Protein AF-A0A6A6EFC5-F1 (afdb_monomer_lite)

Foldseek 3Di:
DDPVVVVVVVVVPVVPDVDPDDDDDDDDDDDDDPVDHDDPPDDDDQDDDDPAQSDFDPPQWDQDPPRDTDGDDHDHHDDPVVNVVVVVVVVCCVPPNDCVLVVVVVVCVVCVVVVVPDPDPPVPPPPPPDDDDDD

Radius of gyration: 22.54 Å; 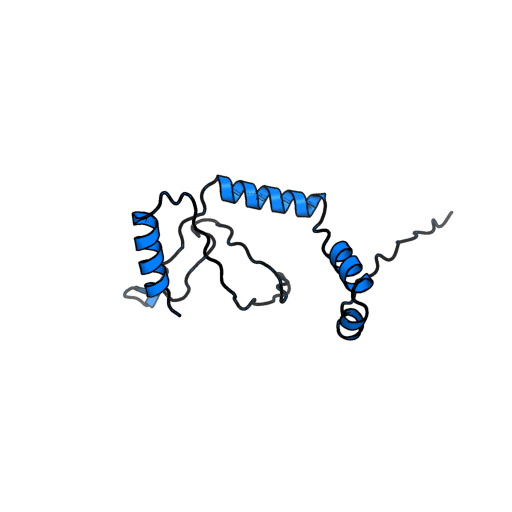chains: 1; bounding box: 45×63×62 Å

Organism: NCBI:txid1314779

Structure (mmCIF, N/CA/C/O backbone):
data_AF-A0A6A6EFC5-F1
#
_entry.id   AF-A0A6A6EFC5-F1
#
loop_
_atom_site.group_PDB
_atom_site.id
_atom_site.type_symbol
_atom_site.label_atom_id
_atom_site.label_alt_id
_atom_site.label_comp_id
_atom_site.label_asym_id
_atom_site.label_entity_id
_atom_site.label_seq_id
_atom_site.pdbx_PDB_ins_code
_atom_site.Cartn_x
_atom_site.Cartn_y
_atom_site.Cartn_z
_atom_site.occupancy
_atom_site.B_iso_or_equiv
_atom_site.auth_seq_id
_atom_site.auth_comp_id
_atom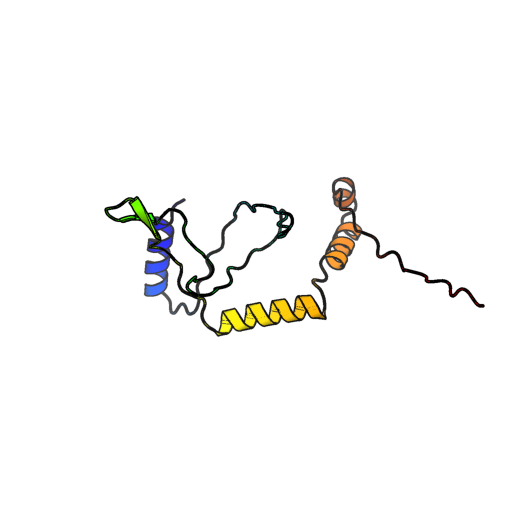_site.auth_asym_id
_atom_site.auth_atom_id
_atom_site.pdbx_PDB_model_num
ATOM 1 N N . MET A 1 1 ? 3.545 -20.973 -2.689 1.00 49.00 1 MET A N 1
ATOM 2 C CA . MET A 1 1 ? 2.786 -19.716 -2.878 1.00 49.00 1 MET A CA 1
ATOM 3 C C . MET A 1 1 ? 3.092 -19.204 -4.271 1.00 49.00 1 MET A C 1
ATOM 5 O O . MET A 1 1 ? 4.261 -19.201 -4.629 1.00 49.00 1 MET A O 1
ATOM 9 N N . GLY A 1 2 ? 2.095 -18.866 -5.085 1.00 59.78 2 GLY A N 1
ATOM 10 C CA . GLY A 1 2 ? 2.353 -18.471 -6.471 1.00 59.78 2 GLY A CA 1
ATOM 11 C C . GLY A 1 2 ? 1.232 -17.626 -7.057 1.00 59.78 2 GLY A C 1
ATOM 12 O O . GLY A 1 2 ? 0.061 -17.861 -6.755 1.00 59.78 2 GLY A O 1
ATOM 13 N N . ASN A 1 3 ? 1.606 -16.671 -7.913 1.00 67.69 3 ASN A N 1
ATOM 14 C CA . ASN A 1 3 ? 0.692 -15.719 -8.555 1.00 67.69 3 ASN A CA 1
ATOM 15 C C . ASN A 1 3 ? -0.475 -16.409 -9.273 1.00 67.69 3 ASN A C 1
ATOM 17 O O . ASN A 1 3 ? -1.586 -15.894 -9.258 1.00 67.69 3 ASN A O 1
ATOM 21 N N . ASN A 1 4 ? -0.246 -17.596 -9.842 1.00 75.12 4 ASN A N 1
ATOM 22 C CA . ASN A 1 4 ? -1.265 -18.329 -10.596 1.00 75.12 4 ASN A CA 1
ATOM 23 C C . ASN A 1 4 ? -2.431 -18.798 -9.712 1.00 75.12 4 ASN A C 1
ATOM 25 O O . ASN A 1 4 ? -3.581 -18.672 -10.111 1.00 75.12 4 ASN A O 1
ATOM 29 N N . SER A 1 5 ? -2.155 -19.286 -8.497 1.00 80.88 5 SER A N 1
ATOM 30 C CA . SER A 1 5 ? -3.214 -19.721 -7.573 1.00 80.88 5 SER A CA 1
ATOM 31 C C . SER A 1 5 ? -4.023 -18.526 -7.057 1.00 80.88 5 SER A C 1
ATOM 33 O O . SER A 1 5 ? -5.252 -18.541 -7.095 1.00 80.88 5 SER A O 1
ATOM 35 N N . ALA A 1 6 ? -3.338 -17.437 -6.685 1.00 81.31 6 ALA A N 1
ATOM 36 C CA . ALA A 1 6 ? -3.991 -16.197 -6.268 1.00 81.31 6 ALA A CA 1
ATOM 37 C C . ALA A 1 6 ? -4.854 -15.586 -7.389 1.00 81.31 6 ALA A C 1
ATOM 39 O O . ALA A 1 6 ? -5.956 -15.111 -7.123 1.00 81.31 6 ALA A O 1
ATOM 40 N N . ALA A 1 7 ? -4.395 -15.645 -8.644 1.00 81.12 7 ALA A N 1
ATOM 41 C CA . ALA A 1 7 ? -5.147 -15.166 -9.802 1.00 81.12 7 ALA A CA 1
ATOM 42 C C . ALA A 1 7 ? -6.416 -15.992 -10.059 1.00 81.12 7 ALA A C 1
ATOM 44 O O . ALA A 1 7 ? -7.465 -15.417 -10.349 1.00 81.12 7 ALA A O 1
ATOM 45 N N . THR A 1 8 ? -6.345 -17.319 -9.916 1.00 84.31 8 THR A N 1
ATOM 46 C CA . THR A 1 8 ? -7.518 -18.197 -10.047 1.00 84.31 8 THR A CA 1
ATOM 47 C C . THR A 1 8 ? -8.567 -17.871 -8.989 1.00 84.31 8 THR A C 1
ATOM 49 O O . THR A 1 8 ? -9.721 -17.628 -9.331 1.00 84.31 8 THR A O 1
ATOM 52 N N . VAL A 1 9 ? -8.161 -17.759 -7.720 1.00 86.38 9 VAL A N 1
ATOM 53 C CA . VAL A 1 9 ? -9.081 -17.403 -6.629 1.00 86.38 9 VAL A CA 1
ATOM 54 C C . VAL A 1 9 ? -9.679 -16.012 -6.844 1.00 86.38 9 VAL A C 1
ATOM 56 O O . VAL A 1 9 ? -10.890 -15.841 -6.725 1.00 86.38 9 VAL A O 1
ATOM 59 N N . ALA A 1 10 ? -8.869 -15.022 -7.230 1.00 85.75 10 ALA A N 1
ATOM 60 C CA . ALA A 1 10 ? -9.362 -13.678 -7.521 1.00 85.75 10 ALA A CA 1
ATOM 61 C C . ALA A 1 10 ? -10.399 -13.676 -8.657 1.00 85.75 10 ALA A C 1
ATOM 63 O O . ALA A 1 10 ? -11.414 -12.986 -8.564 1.00 85.75 10 ALA A O 1
ATOM 64 N N . LYS A 1 11 ? -10.187 -14.480 -9.707 1.00 85.06 11 LYS A N 1
ATOM 65 C CA . LYS A 1 11 ? -11.142 -14.642 -10.812 1.00 85.06 11 LYS A CA 1
ATOM 66 C C . LYS A 1 11 ? -12.466 -15.244 -10.337 1.00 85.06 11 LYS A C 1
ATOM 68 O O . LYS A 1 11 ? -13.526 -14.740 -10.707 1.00 85.06 11 LYS A O 1
ATOM 73 N N . ASP A 1 12 ? -12.418 -16.283 -9.511 1.00 89.94 12 ASP A N 1
ATOM 74 C CA . ASP A 1 12 ? -13.626 -16.926 -8.985 1.00 89.94 12 ASP A CA 1
ATOM 75 C C . ASP A 1 12 ? -14.394 -16.004 -8.025 1.00 89.94 12 ASP A C 1
ATOM 77 O O . ASP A 1 12 ? -15.627 -15.953 -8.053 1.00 89.94 12 ASP A O 1
ATOM 81 N N . MET A 1 13 ? -13.679 -15.203 -7.232 1.00 90.75 13 MET A N 1
ATOM 82 C CA . MET A 1 13 ? -14.262 -14.179 -6.363 1.00 90.75 13 MET A CA 1
ATOM 83 C C . MET A 1 13 ? -14.955 -13.060 -7.149 1.00 90.75 13 MET A C 1
ATOM 85 O O . MET A 1 13 ? -16.076 -12.690 -6.804 1.00 90.75 13 MET A O 1
ATOM 89 N N . LEU A 1 14 ? -14.332 -12.558 -8.223 1.00 87.19 14 LEU A N 1
ATOM 90 C CA . LEU A 1 14 ? -14.934 -11.554 -9.113 1.00 87.19 14 LEU A CA 1
ATOM 91 C C . LEU A 1 14 ? -16.220 -12.059 -9.774 1.00 87.19 14 LEU A C 1
ATOM 93 O O . LEU A 1 14 ? -17.125 -11.273 -10.035 1.00 87.19 14 LEU A O 1
ATOM 97 N N . ARG A 1 15 ? -16.306 -13.367 -10.046 1.00 87.12 15 ARG A N 1
ATOM 98 C CA . ARG A 1 15 ? -17.518 -13.985 -10.594 1.00 87.12 15 ARG A CA 1
ATOM 99 C C . ARG A 1 15 ? -18.624 -14.121 -9.549 1.00 87.12 15 ARG A C 1
ATOM 101 O O . ARG A 1 15 ? -19.796 -14.038 -9.896 1.00 87.12 15 ARG A O 1
ATOM 108 N N . SER A 1 16 ? -18.255 -14.379 -8.298 1.00 93.12 16 SER A N 1
ATOM 109 C CA . SER A 1 16 ? -19.203 -14.763 -7.245 1.00 93.12 16 SER A CA 1
ATOM 110 C C . SER A 1 16 ? -19.758 -13.570 -6.463 1.00 93.12 16 SER A C 1
ATOM 112 O O . SER A 1 16 ? -20.836 -13.673 -5.885 1.00 93.12 16 SER A O 1
ATOM 114 N N . PHE A 1 17 ? -19.049 -12.438 -6.445 1.00 92.75 17 PHE A N 1
ATOM 115 C CA . PHE A 1 17 ? -19.409 -11.275 -5.633 1.00 92.75 17 PHE A CA 1
ATOM 116 C C . PHE A 1 17 ? -19.230 -9.952 -6.396 1.00 92.75 17 PHE A C 1
ATOM 118 O O . PHE A 1 17 ? -18.314 -9.832 -7.211 1.00 92.75 17 PHE A O 1
ATOM 125 N N . PRO A 1 18 ? -20.029 -8.910 -6.086 1.00 89.31 18 PRO A N 1
ATOM 126 C CA . PRO A 1 18 ? -19.875 -7.574 -6.663 1.00 89.31 18 PRO A CA 1
ATOM 127 C C . PRO A 1 18 ? -18.702 -6.813 -6.012 1.00 89.31 18 PRO A C 1
ATOM 129 O O . PRO A 1 18 ? -18.885 -5.834 -5.283 1.00 89.31 18 PRO A O 1
ATOM 132 N N . ILE A 1 19 ? -17.474 -7.278 -6.247 1.00 86.25 19 ILE A N 1
ATOM 133 C CA . ILE A 1 19 ? -16.249 -6.673 -5.707 1.00 86.25 19 ILE A CA 1
ATOM 134 C C . ILE A 1 19 ? -15.975 -5.343 -6.416 1.00 86.25 19 ILE A C 1
ATOM 136 O O . ILE A 1 19 ? -15.847 -5.291 -7.636 1.00 86.25 19 ILE A O 1
ATOM 140 N N . LYS A 1 20 ? -15.841 -4.260 -5.640 1.00 81.75 20 LYS A N 1
ATOM 141 C CA . LYS A 1 20 ? -15.536 -2.914 -6.162 1.00 81.75 20 LYS A CA 1
ATOM 142 C C . LYS A 1 20 ? -14.038 -2.610 -6.191 1.00 81.75 20 LYS A C 1
ATOM 144 O O . LYS A 1 20 ? -13.581 -1.862 -7.049 1.00 81.75 20 LYS A O 1
ATOM 149 N N . ILE A 1 21 ? -13.290 -3.151 -5.227 1.00 78.44 21 ILE A N 1
ATOM 150 C CA . ILE A 1 21 ? -11.854 -2.912 -5.037 1.00 78.44 21 ILE A CA 1
ATOM 151 C C . ILE A 1 21 ? -11.219 -4.187 -4.473 1.00 78.44 21 ILE A C 1
ATOM 153 O O . ILE A 1 21 ? -11.781 -4.806 -3.572 1.00 78.44 21 ILE A O 1
ATOM 157 N N . GLY A 1 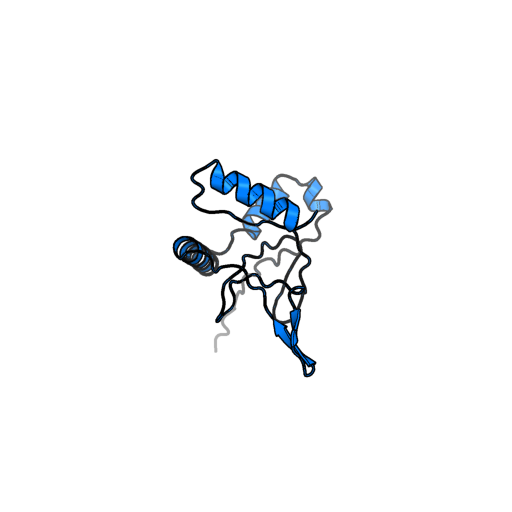22 ? -10.042 -4.554 -4.982 1.00 81.44 22 GLY A N 1
ATOM 158 C CA . GLY A 1 22 ? -9.180 -5.587 -4.407 1.00 81.44 22 GLY A CA 1
ATOM 159 C C . GLY A 1 22 ? -7.815 -5.004 -4.046 1.00 81.44 22 GLY A C 1
ATOM 160 O O . GLY A 1 22 ? -7.279 -4.190 -4.798 1.00 81.44 22 GLY A O 1
ATOM 161 N N . LEU A 1 23 ? -7.260 -5.411 -2.903 1.00 82.94 23 LEU A N 1
ATOM 162 C CA . LEU A 1 23 ? -5.929 -5.008 -2.445 1.00 82.94 23 LEU A CA 1
ATOM 163 C C . LEU A 1 23 ? -5.003 -6.227 -2.428 1.00 82.94 23 LEU A C 1
ATOM 165 O O . LEU A 1 23 ? -5.332 -7.247 -1.827 1.00 82.94 23 LEU A O 1
ATOM 169 N N . MET A 1 24 ? -3.838 -6.109 -3.066 1.00 80.00 24 MET A N 1
ATOM 170 C CA . MET A 1 24 ? -2.772 -7.104 -2.958 1.00 80.00 24 MET A CA 1
ATOM 171 C C . MET A 1 24 ? -1.839 -6.691 -1.821 1.00 80.00 24 MET A C 1
ATOM 173 O O . MET A 1 24 ? -1.140 -5.686 -1.931 1.00 80.00 24 MET A O 1
ATOM 177 N N . VAL A 1 25 ? -1.832 -7.466 -0.738 1.00 82.50 25 VAL A N 1
ATOM 178 C CA . VAL A 1 25 ? -0.951 -7.250 0.415 1.00 82.50 25 VAL A CA 1
ATOM 179 C C . VAL A 1 25 ? 0.091 -8.358 0.446 1.00 82.50 25 VAL A C 1
ATOM 181 O O . VAL A 1 25 ? -0.235 -9.533 0.291 1.00 82.50 25 VAL A O 1
ATOM 184 N N . GLY A 1 26 ? 1.347 -7.984 0.647 1.00 81.50 26 GLY A N 1
ATOM 185 C CA . GLY A 1 26 ? 2.450 -8.923 0.775 1.00 81.50 26 GLY A CA 1
ATOM 186 C C . GLY A 1 26 ? 3.561 -8.339 1.630 1.00 81.50 26 GLY A C 1
ATOM 187 O O . GLY A 1 26 ? 3.653 -7.126 1.805 1.00 81.50 26 GLY A O 1
ATOM 188 N N . VAL A 1 27 ? 4.405 -9.219 2.158 1.00 84.94 27 VAL A N 1
ATOM 189 C CA . VAL A 1 27 ? 5.646 -8.834 2.833 1.00 84.94 27 VAL A CA 1
ATOM 190 C C . VAL A 1 27 ? 6.762 -8.865 1.796 1.00 84.94 27 VAL A C 1
ATOM 192 O O . VAL A 1 27 ? 6.889 -9.835 1.050 1.00 84.94 27 VAL A O 1
ATOM 195 N N . GLY A 1 28 ? 7.558 -7.802 1.739 1.00 80.75 28 GLY A N 1
ATOM 196 C CA . GLY A 1 28 ? 8.708 -7.693 0.847 1.00 80.75 28 GLY A CA 1
ATOM 197 C C . GLY A 1 28 ? 9.954 -7.248 1.602 1.00 80.75 28 GLY A C 1
ATOM 198 O O . GLY A 1 28 ? 9.863 -6.668 2.683 1.00 80.75 28 GLY A O 1
ATOM 199 N N . GLY A 1 29 ? 11.124 -7.522 1.026 1.00 81.25 29 GLY A N 1
ATOM 200 C CA . GLY A 1 29 ? 12.381 -6.941 1.488 1.00 81.25 29 GLY A CA 1
ATOM 201 C C . GLY A 1 29 ? 12.547 -5.522 0.944 1.00 81.25 29 GLY A C 1
ATOM 202 O O . GLY A 1 29 ? 12.376 -5.297 -0.253 1.00 81.25 29 GLY A O 1
ATOM 203 N N . GLY A 1 30 ? 12.878 -4.570 1.815 1.00 80.06 30 GLY A N 1
ATOM 204 C CA . GLY A 1 30 ? 13.249 -3.211 1.422 1.00 80.06 30 GLY A CA 1
ATOM 205 C C . GLY A 1 30 ? 14.736 -3.113 1.087 1.00 80.06 30 G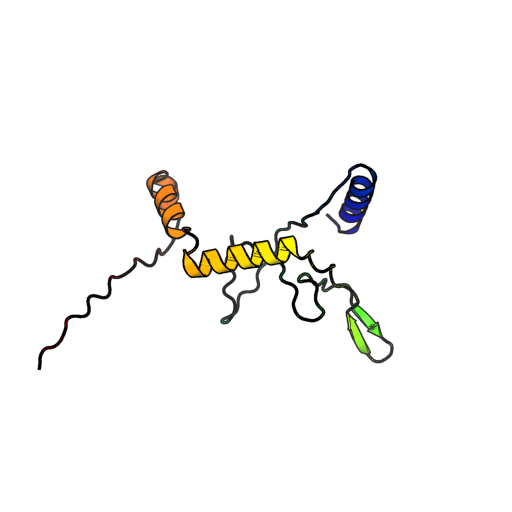LY A C 1
ATOM 206 O O . GLY A 1 30 ? 15.566 -3.715 1.767 1.00 80.06 30 GLY A O 1
ATOM 207 N N . VAL A 1 31 ? 15.083 -2.331 0.064 1.00 84.06 31 VAL A N 1
ATOM 208 C CA . VAL A 1 31 ? 16.478 -1.980 -0.236 1.00 84.06 31 VAL A CA 1
ATOM 209 C C . VAL A 1 31 ? 16.727 -0.566 0.269 1.00 84.06 31 VAL A C 1
ATOM 211 O O . VAL A 1 31 ? 16.240 0.405 -0.307 1.00 84.06 31 VAL A O 1
ATOM 214 N N . TRP A 1 32 ? 17.473 -0.458 1.365 1.00 82.06 32 TRP A N 1
ATOM 215 C CA . TRP A 1 32 ? 17.864 0.829 1.928 1.00 82.06 32 TRP A CA 1
ATOM 216 C C . TRP A 1 32 ? 18.847 1.565 1.005 1.00 82.06 32 TRP A C 1
ATOM 218 O O . TRP A 1 32 ? 19.761 0.963 0.439 1.00 82.06 32 TRP A O 1
ATOM 228 N N . SER A 1 33 ? 18.694 2.885 0.883 1.00 83.56 33 SER A N 1
ATOM 229 C CA . SER A 1 33 ? 19.678 3.760 0.239 1.00 83.56 33 SER A CA 1
ATOM 230 C C . SER A 1 33 ? 19.769 5.100 0.968 1.00 83.56 33 SER A C 1
ATOM 232 O O . SER A 1 33 ? 18.844 5.501 1.664 1.00 83.56 33 SER A O 1
ATOM 234 N N . LYS A 1 34 ? 20.836 5.877 0.739 1.00 82.75 34 LYS A N 1
ATOM 235 C CA . LYS A 1 34 ? 20.973 7.227 1.329 1.00 82.75 34 LYS A CA 1
ATOM 236 C C . LYS A 1 34 ? 19.819 8.182 0.986 1.00 82.75 34 LYS A C 1
ATOM 238 O O . LYS A 1 34 ? 19.639 9.177 1.675 1.00 82.75 34 LYS A O 1
ATOM 243 N N . LYS A 1 35 ? 19.084 7.914 -0.098 1.00 83.69 35 LYS A N 1
ATOM 244 C CA . LYS A 1 35 ? 17.938 8.718 -0.547 1.00 83.69 35 LYS A CA 1
ATOM 245 C C . LYS A 1 35 ? 16.594 8.147 -0.087 1.00 83.69 35 LYS A C 1
ATOM 247 O O . LYS A 1 35 ? 15.600 8.859 -0.143 1.00 83.69 35 LYS A O 1
ATOM 252 N N . VAL A 1 36 ? 16.557 6.875 0.314 1.00 79.50 36 VAL A N 1
ATOM 253 C CA . VAL A 1 36 ? 15.332 6.153 0.671 1.00 79.50 36 VAL A CA 1
ATOM 254 C C . VAL A 1 36 ? 15.616 5.306 1.907 1.00 79.50 36 VAL A C 1
ATOM 256 O O . VAL A 1 36 ? 16.228 4.238 1.819 1.00 79.50 36 VAL A O 1
ATOM 259 N N . ASP A 1 37 ? 15.177 5.806 3.057 1.00 81.00 37 ASP A N 1
ATOM 260 C CA . ASP A 1 37 ? 15.316 5.129 4.342 1.00 81.00 37 ASP A CA 1
ATOM 261 C C . ASP A 1 37 ? 14.139 4.168 4.551 1.00 81.00 37 ASP A C 1
ATOM 263 O O . ASP A 1 37 ? 13.102 4.567 5.067 1.00 81.00 37 ASP A O 1
ATOM 267 N N . ILE A 1 38 ? 14.282 2.921 4.087 1.00 82.88 38 ILE A N 1
ATOM 268 C CA . ILE A 1 38 ? 13.292 1.854 4.306 1.00 82.88 38 ILE A CA 1
ATOM 269 C C . ILE A 1 38 ? 13.704 1.047 5.534 1.00 82.88 38 ILE A C 1
ATOM 271 O O . ILE A 1 38 ? 14.802 0.481 5.565 1.00 82.88 38 ILE A O 1
ATOM 275 N N . ARG A 1 39 ? 12.819 0.953 6.523 1.00 82.94 39 ARG A N 1
ATOM 276 C CA . ARG A 1 39 ? 13.032 0.237 7.782 1.00 82.94 39 ARG A CA 1
ATOM 277 C C . ARG A 1 39 ? 12.053 -0.919 7.942 1.00 82.94 39 ARG A C 1
ATOM 279 O O . ARG A 1 39 ? 10.987 -0.981 7.332 1.00 82.94 39 ARG A O 1
ATOM 286 N N . LEU A 1 40 ? 12.435 -1.878 8.783 1.00 78.25 40 LEU A N 1
ATOM 287 C CA . LEU A 1 40 ? 11.558 -2.990 9.128 1.00 78.25 40 LEU A CA 1
ATOM 288 C C . LEU A 1 40 ? 10.322 -2.456 9.862 1.00 78.25 40 LEU A C 1
ATOM 290 O O . LEU A 1 40 ? 10.452 -1.818 10.904 1.00 78.25 40 LEU A O 1
ATOM 294 N N . GLY A 1 41 ? 9.141 -2.764 9.331 1.00 74.94 41 GLY A N 1
ATOM 295 C CA . GLY A 1 41 ? 7.863 -2.277 9.853 1.00 74.94 41 GLY A CA 1
ATOM 296 C C . GLY A 1 41 ? 7.231 -1.173 9.008 1.00 74.94 41 GLY A C 1
ATOM 297 O O . GLY A 1 41 ? 6.052 -0.886 9.205 1.00 74.94 41 GLY A O 1
ATOM 298 N N . ASP A 1 42 ? 7.961 -0.614 8.039 1.00 80.25 42 ASP A N 1
ATOM 299 C CA . ASP A 1 42 ? 7.391 0.349 7.102 1.00 80.25 42 ASP A CA 1
ATOM 300 C C . ASP A 1 42 ? 6.368 -0.330 6.185 1.00 80.25 42 ASP A C 1
ATOM 302 O O . ASP A 1 42 ? 6.586 -1.427 5.658 1.00 80.25 42 ASP A O 1
ATOM 306 N N . VAL A 1 43 ? 5.244 0.351 5.966 1.00 81.38 43 VAL A N 1
ATOM 307 C CA . VAL A 1 43 ? 4.225 -0.063 5.000 1.00 81.38 43 VAL A CA 1
ATOM 308 C C . VAL A 1 43 ? 4.442 0.717 3.715 1.00 81.38 43 VAL A C 1
ATOM 310 O O . VAL A 1 43 ? 4.296 1.937 3.677 1.00 81.38 43 VAL A O 1
ATOM 313 N N . VAL A 1 44 ? 4.764 0.002 2.642 1.00 78.56 44 VAL A N 1
ATOM 314 C CA . VAL A 1 44 ? 4.955 0.602 1.322 1.00 78.56 44 VAL A CA 1
ATOM 315 C C . VAL A 1 44 ? 3.669 0.469 0.517 1.00 78.56 44 VAL A C 1
ATOM 317 O O . VAL A 1 44 ? 3.161 -0.633 0.312 1.00 78.56 44 VAL A O 1
ATOM 320 N N . VAL A 1 45 ? 3.160 1.598 0.028 1.00 81.00 45 VAL A N 1
ATOM 321 C CA . VAL A 1 45 ? 2.007 1.647 -0.877 1.00 81.00 45 VAL A CA 1
ATOM 322 C C . VAL A 1 45 ? 2.503 1.982 -2.277 1.00 81.00 45 VAL A C 1
ATOM 324 O O . VAL A 1 45 ? 3.231 2.952 -2.477 1.00 81.00 45 VAL A O 1
ATOM 327 N N . SER A 1 46 ? 2.110 1.178 -3.262 1.00 76.44 46 SER A N 1
ATOM 328 C CA . SER A 1 46 ? 2.475 1.409 -4.657 1.00 76.44 46 SER A CA 1
ATOM 329 C C . SER A 1 46 ? 1.853 2.705 -5.177 1.00 76.44 46 SER A C 1
ATOM 331 O O . SER A 1 46 ? 0.626 2.807 -5.258 1.00 76.44 46 SER A O 1
ATOM 333 N N . GLN A 1 47 ? 2.682 3.665 -5.585 1.00 72.06 47 GLN A N 1
ATOM 334 C CA . GLN A 1 47 ? 2.232 4.901 -6.219 1.00 72.06 47 GLN A CA 1
ATOM 335 C C . GLN A 1 47 ? 2.539 4.857 -7.725 1.00 72.06 47 GLN A C 1
ATOM 337 O O . GLN A 1 47 ? 3.685 4.610 -8.101 1.00 72.06 47 GLN A O 1
ATOM 342 N N . PRO A 1 48 ? 1.547 5.051 -8.613 1.00 70.50 48 PRO A N 1
ATOM 343 C CA . PRO A 1 48 ? 1.796 5.069 -10.049 1.00 70.50 48 PRO A CA 1
ATOM 344 C C . PRO A 1 48 ? 2.598 6.310 -10.455 1.00 70.50 48 PRO A C 1
ATOM 346 O O . PRO A 1 48 ? 2.249 7.426 -10.079 1.00 70.50 48 PRO A O 1
ATOM 349 N N . GLU A 1 49 ? 3.626 6.120 -11.283 1.00 67.25 49 GLU A N 1
ATOM 350 C CA . GLU A 1 49 ? 4.463 7.196 -11.822 1.00 67.25 49 GLU A CA 1
ATOM 351 C C . GLU A 1 49 ? 4.685 6.985 -13.328 1.00 67.25 49 GLU A C 1
ATOM 353 O O . GLU A 1 49 ? 5.076 5.901 -13.778 1.00 67.25 49 GLU A O 1
ATOM 358 N N . GLY A 1 50 ? 4.392 8.013 -14.134 1.00 67.19 50 GLY A N 1
ATOM 359 C CA . GLY A 1 50 ? 4.497 7.949 -15.594 1.00 67.19 50 GLY A CA 1
ATOM 360 C C . GLY A 1 50 ? 3.666 6.808 -16.198 1.00 67.19 50 GLY A C 1
ATOM 361 O O . GLY A 1 50 ? 2.438 6.770 -16.069 1.00 67.19 50 GLY A O 1
ATOM 362 N N . THR A 1 51 ? 4.329 5.861 -16.865 1.00 60.12 51 THR A N 1
ATOM 363 C CA . THR A 1 51 ? 3.710 4.672 -17.480 1.00 60.12 51 THR A CA 1
ATOM 364 C C . THR A 1 51 ? 3.526 3.495 -16.511 1.00 60.12 51 THR A C 1
ATOM 366 O O . THR A 1 51 ? 2.882 2.509 -16.870 1.00 60.12 51 THR A O 1
ATOM 369 N N . HIS A 1 52 ? 4.028 3.582 -15.276 1.00 61.16 52 HIS A N 1
ATOM 370 C CA . HIS A 1 52 ? 3.991 2.489 -14.305 1.00 61.16 52 HIS A CA 1
ATOM 371 C C . HIS A 1 52 ? 2.749 2.565 -13.409 1.00 61.16 52 HIS A C 1
ATOM 373 O O . HIS A 1 52 ? 2.341 3.637 -12.963 1.00 61.16 52 HIS A O 1
ATOM 379 N N . GLY A 1 53 ? 2.156 1.407 -13.109 1.00 60.44 53 GLY A N 1
ATOM 380 C CA . GLY A 1 53 ? 1.017 1.278 -12.193 1.00 60.44 53 GLY A CA 1
ATOM 381 C C . GLY A 1 53 ? 1.362 1.314 -10.705 1.00 60.44 53 GLY A C 1
ATOM 382 O O . GLY A 1 53 ? 0.478 1.141 -9.877 1.00 60.44 53 GLY A O 1
ATOM 383 N N . GLY A 1 54 ? 2.637 1.518 -10.367 1.00 63.50 54 GLY A N 1
ATOM 384 C CA . GLY A 1 54 ? 3.153 1.541 -8.996 1.00 63.50 54 GLY A CA 1
ATOM 385 C C . GLY A 1 54 ? 3.694 0.196 -8.504 1.00 63.50 54 GLY A C 1
ATOM 386 O O . GLY A 1 54 ? 4.547 0.179 -7.625 1.00 63.50 54 GLY A O 1
ATOM 387 N N . VAL A 1 55 ? 3.264 -0.927 -9.089 1.00 67.75 55 VAL A N 1
ATOM 388 C CA . VAL A 1 55 ? 3.902 -2.242 -8.910 1.00 67.75 55 VAL A CA 1
ATOM 389 C C . VAL A 1 55 ? 4.435 -2.693 -10.251 1.00 67.75 55 VAL A C 1
ATOM 391 O O . VAL A 1 55 ? 3.721 -2.656 -11.261 1.00 67.75 55 VAL A O 1
ATOM 394 N N . VAL A 1 56 ? 5.689 -3.130 -10.264 1.00 64.88 56 VAL A N 1
ATOM 395 C CA . VAL A 1 56 ? 6.310 -3.587 -11.495 1.00 64.88 56 VAL A CA 1
ATOM 396 C C . VAL A 1 56 ? 6.968 -4.937 -11.290 1.00 64.88 56 VAL A C 1
ATOM 398 O O . VAL A 1 56 ? 7.879 -5.085 -10.480 1.00 64.88 56 VAL A O 1
ATOM 401 N N . GLN A 1 57 ? 6.492 -5.933 -12.035 1.00 62.28 57 GLN A N 1
ATOM 402 C CA . GLN A 1 57 ? 7.005 -7.290 -11.936 1.00 62.28 57 GLN A CA 1
ATOM 403 C C . GLN A 1 57 ? 8.357 -7.369 -12.651 1.00 62.28 57 GLN A C 1
ATOM 405 O O . GLN A 1 57 ? 8.493 -6.931 -13.797 1.00 62.28 57 GLN A O 1
ATOM 410 N N . TRP A 1 58 ? 9.374 -7.865 -11.950 1.00 53.62 58 TRP A N 1
ATOM 411 C CA . TRP A 1 58 ? 10.736 -7.962 -12.480 1.00 53.62 58 TRP A CA 1
ATOM 412 C C . TRP A 1 58 ? 10.882 -9.110 -13.493 1.00 53.62 58 TRP A C 1
ATOM 414 O O . TRP A 1 58 ? 11.537 -8.944 -14.516 1.00 53.62 58 TRP A O 1
ATOM 424 N N . ASP A 1 59 ? 10.157 -10.214 -13.284 1.00 52.38 59 ASP A N 1
ATOM 425 C CA . ASP A 1 59 ? 10.308 -11.449 -14.073 1.00 52.38 59 ASP A CA 1
ATOM 426 C C . ASP A 1 59 ? 9.610 -11.455 -15.450 1.00 52.38 59 ASP A C 1
ATOM 428 O O . ASP A 1 59 ? 9.787 -12.395 -16.219 1.00 52.38 59 ASP A O 1
ATOM 432 N N . PHE A 1 60 ? 8.837 -10.424 -15.821 1.00 52.12 60 PHE A N 1
ATOM 433 C CA . PHE A 1 60 ? 8.174 -10.346 -17.142 1.00 52.12 60 PHE A CA 1
ATOM 434 C C . PHE A 1 60 ? 8.987 -9.560 -18.176 1.00 52.12 60 PHE A C 1
ATOM 436 O O . PHE A 1 60 ? 8.514 -8.592 -18.790 1.00 52.12 60 PHE A O 1
ATOM 443 N N . GLY A 1 61 ? 10.223 -10.000 -18.368 1.00 50.00 61 GLY A N 1
ATOM 444 C CA . GLY A 1 61 ? 11.079 -9.582 -19.464 1.00 50.00 61 GLY A CA 1
ATOM 445 C C . GLY A 1 61 ? 10.944 -10.482 -20.678 1.00 50.00 61 GLY A C 1
ATOM 446 O O . GLY A 1 61 ? 11.196 -11.678 -20.574 1.00 50.00 61 GLY A O 1
ATOM 447 N N . LYS A 1 62 ? 10.606 -9.928 -21.844 1.00 52.66 62 LYS A N 1
ATOM 448 C CA . LYS A 1 62 ? 10.872 -10.607 -23.116 1.00 52.66 62 LYS A CA 1
ATOM 449 C C . LYS A 1 62 ? 12.138 -10.002 -23.708 1.00 52.66 62 LYS A C 1
ATOM 451 O O . LYS A 1 62 ? 12.211 -8.790 -23.902 1.00 52.66 62 LYS A O 1
ATOM 456 N N . MET A 1 63 ? 13.137 -10.838 -23.988 1.00 48.62 63 MET A N 1
ATOM 457 C CA . MET A 1 63 ? 14.229 -10.425 -24.868 1.00 48.62 63 MET A CA 1
ATOM 458 C C . MET A 1 63 ? 13.686 -10.394 -26.296 1.00 48.62 63 MET A C 1
ATOM 460 O O . MET A 1 63 ? 13.297 -11.431 -26.834 1.00 48.62 63 MET A O 1
ATOM 464 N N . GLU A 1 64 ? 13.611 -9.208 -26.895 1.00 59.56 64 GLU A N 1
ATOM 465 C CA . GLU A 1 64 ? 13.335 -9.082 -28.324 1.00 59.56 64 GLU A CA 1
ATOM 466 C C . GLU A 1 64 ? 14.582 -9.516 -29.125 1.00 59.56 64 GLU A C 1
ATOM 468 O O . GLU A 1 64 ? 15.715 -9.484 -28.625 1.00 59.56 64 GLU A O 1
ATOM 473 N N . LYS A 1 65 ? 14.389 -9.970 -30.375 1.00 45.03 65 LYS A N 1
ATOM 474 C CA . LYS A 1 65 ? 15.507 -10.308 -31.275 1.00 45.03 65 LYS A CA 1
ATOM 475 C C . LYS A 1 65 ? 16.404 -9.072 -31.419 1.00 45.03 65 LYS A C 1
ATOM 477 O O . LYS A 1 65 ? 15.954 -8.056 -31.933 1.00 45.03 65 LYS A O 1
ATOM 482 N N . GLY A 1 66 ? 17.651 -9.172 -30.954 1.00 61.75 66 GLY A N 1
ATOM 483 C CA . GLY A 1 66 ? 18.606 -8.056 -30.908 1.00 61.75 66 GLY A CA 1
ATOM 484 C C . GLY A 1 66 ? 19.129 -7.705 -29.510 1.00 61.75 66 GLY A C 1
ATOM 485 O O . GLY A 1 66 ? 19.907 -6.770 -29.384 1.00 61.75 66 GLY A O 1
ATOM 486 N N . GLY A 1 67 ? 18.729 -8.435 -28.459 1.00 58.81 67 GLY A N 1
ATOM 487 C CA . GLY A 1 67 ? 19.255 -8.233 -27.099 1.00 58.81 67 GLY A CA 1
ATOM 488 C C . GLY A 1 67 ? 18.603 -7.075 -26.338 1.00 58.81 67 GLY A C 1
ATOM 489 O O . GLY A 1 67 ? 19.016 -6.750 -25.228 1.00 58.81 67 GLY A O 1
ATOM 490 N N . VAL A 1 68 ? 17.557 -6.469 -26.907 1.00 54.31 68 VAL A N 1
ATOM 491 C CA . VAL A 1 68 ? 16.781 -5.418 -26.248 1.00 54.31 68 VAL A CA 1
ATOM 492 C C . VAL A 1 68 ? 15.766 -6.073 -25.315 1.00 54.31 68 VAL A C 1
ATOM 494 O O . VAL A 1 68 ? 14.849 -6.779 -25.741 1.00 54.31 68 VAL A O 1
ATOM 497 N N . PHE A 1 69 ? 15.947 -5.860 -24.014 1.00 58.00 69 PHE A N 1
ATOM 498 C CA . PHE A 1 69 ? 15.010 -6.316 -22.996 1.00 58.00 69 PHE A CA 1
ATOM 499 C C . PHE A 1 69 ? 13.786 -5.399 -22.982 1.00 58.00 69 PHE A C 1
ATOM 501 O O . PHE A 1 69 ? 13.863 -4.255 -22.529 1.00 58.00 69 PHE A O 1
ATOM 508 N N . ARG A 1 70 ? 12.639 -5.897 -23.456 1.00 54.41 70 ARG A N 1
ATOM 509 C CA . ARG A 1 70 ? 11.376 -5.165 -23.373 1.00 54.41 70 ARG A CA 1
ATOM 510 C C . ARG A 1 70 ? 10.541 -5.701 -22.222 1.00 54.41 70 ARG A C 1
ATOM 512 O O . ARG A 1 70 ? 10.121 -6.859 -22.187 1.00 54.41 70 ARG A O 1
ATOM 519 N N . ARG A 1 71 ? 10.293 -4.818 -21.260 1.00 57.78 71 ARG A N 1
ATOM 520 C CA . ARG A 1 71 ? 9.483 -5.091 -20.076 1.00 57.78 71 ARG A CA 1
ATOM 521 C C . ARG A 1 71 ? 8.003 -5.129 -20.457 1.00 57.78 71 ARG A C 1
ATOM 523 O O . ARG A 1 71 ? 7.484 -4.156 -20.994 1.00 57.78 71 ARG A O 1
ATOM 530 N N . THR A 1 72 ? 7.327 -6.238 -20.164 1.00 54.06 72 THR A N 1
ATOM 531 C CA . THR A 1 72 ? 5.929 -6.476 -20.583 1.00 54.06 72 THR A CA 1
ATOM 532 C C . THR A 1 72 ? 4.898 -6.460 -19.450 1.00 54.06 72 THR A C 1
ATOM 534 O O . THR A 1 72 ? 3.709 -6.548 -19.736 1.00 54.06 72 THR A O 1
ATOM 537 N N . GLY A 1 73 ? 5.309 -6.333 -18.182 1.00 53.31 73 GLY A N 1
ATOM 538 C CA . GLY A 1 73 ? 4.394 -6.413 -17.035 1.00 53.31 73 GLY A CA 1
ATOM 539 C C . GLY A 1 73 ? 4.395 -5.172 -16.141 1.00 53.31 73 GLY A C 1
ATOM 540 O O . GLY A 1 73 ? 5.373 -4.912 -15.441 1.00 53.31 73 GLY A O 1
ATOM 541 N N . SER A 1 74 ? 3.277 -4.448 -16.102 1.00 56.84 74 SER A N 1
ATOM 542 C CA . SER A 1 74 ? 2.936 -3.486 -15.048 1.00 56.84 74 SER A CA 1
ATOM 543 C C . SER A 1 74 ? 1.533 -3.795 -14.524 1.00 56.84 74 SER A C 1
ATOM 545 O O . SER A 1 74 ? 0.664 -4.227 -15.282 1.00 56.84 74 SER A O 1
ATOM 547 N N . LEU A 1 75 ? 1.312 -3.629 -13.216 1.00 58.44 75 LEU A N 1
ATOM 548 C CA . LEU A 1 75 ? -0.032 -3.766 -12.652 1.00 58.44 75 LEU A CA 1
ATOM 549 C C . LEU A 1 75 ? -0.903 -2.582 -13.105 1.00 58.44 75 LEU A C 1
ATOM 551 O O . LEU A 1 75 ? -0.382 -1.499 -13.377 1.00 58.44 75 LEU A O 1
ATOM 555 N N . ASN A 1 76 ? -2.222 -2.770 -13.183 1.00 58.56 76 ASN A N 1
ATOM 556 C CA . ASN A 1 76 ? -3.143 -1.671 -13.473 1.00 58.56 76 ASN A CA 1
ATOM 557 C C . ASN A 1 76 ? -2.980 -0.539 -12.450 1.00 58.56 76 ASN A C 1
ATOM 559 O O . ASN A 1 76 ? -2.788 -0.784 -11.259 1.00 58.56 76 ASN A O 1
ATOM 563 N N . LYS A 1 77 ? -3.088 0.709 -12.919 1.00 64.31 77 LYS A N 1
ATOM 564 C CA . LYS A 1 77 ? -3.092 1.883 -12.039 1.00 64.31 77 LYS A CA 1
ATOM 565 C C . LYS A 1 77 ? -4.300 1.818 -11.091 1.00 64.31 77 LYS A C 1
ATOM 567 O O . LYS A 1 77 ? -5.396 1.496 -11.558 1.00 64.31 77 LYS A O 1
ATOM 572 N N . PRO A 1 78 ? -4.139 2.159 -9.798 1.00 69.75 78 PRO A N 1
ATOM 573 C CA . PRO A 1 78 ? -5.262 2.229 -8.874 1.00 69.75 78 PRO A CA 1
ATOM 574 C C . PRO A 1 78 ? -6.312 3.247 -9.357 1.00 69.75 78 PRO A C 1
ATOM 576 O O . PRO A 1 78 ? -5.943 4.288 -9.910 1.00 69.75 78 PRO A O 1
ATOM 579 N N . PRO A 1 79 ? -7.614 2.992 -9.149 1.00 78.00 79 PRO A N 1
ATOM 580 C CA . PRO A 1 79 ? -8.668 3.954 -9.461 1.00 78.00 79 PRO A CA 1
ATOM 581 C C . PRO A 1 79 ? -8.506 5.262 -8.664 1.00 78.00 79 PRO A C 1
ATOM 583 O O . PRO A 1 79 ? -8.001 5.266 -7.540 1.00 78.00 79 PRO A O 1
ATOM 586 N N . ARG A 1 80 ? -8.987 6.380 -9.234 1.00 78.38 80 ARG A N 1
ATOM 587 C CA . ARG A 1 80 ? -8.824 7.745 -8.683 1.00 78.38 80 ARG A CA 1
ATOM 588 C C . ARG A 1 80 ? -9.191 7.899 -7.196 1.00 78.38 80 ARG A C 1
ATOM 590 O O . ARG A 1 80 ? -8.419 8.548 -6.500 1.00 78.38 80 ARG A O 1
ATOM 597 N N . PRO A 1 81 ? -10.280 7.299 -6.671 1.00 82.44 81 PRO A N 1
ATOM 598 C CA . PRO A 1 81 ? -10.606 7.421 -5.249 1.00 82.44 81 PRO A CA 1
ATOM 599 C C . PRO A 1 81 ? -9.498 6.907 -4.320 1.00 82.44 81 PRO A C 1
ATOM 601 O O . PRO A 1 81 ? -9.250 7.503 -3.279 1.00 82.44 81 PRO A O 1
ATOM 604 N N . LEU A 1 82 ? -8.793 5.838 -4.710 1.00 80.62 82 LEU A N 1
ATOM 605 C CA . LEU A 1 82 ? -7.674 5.315 -3.924 1.00 80.62 82 LEU A CA 1
ATOM 606 C C . LEU A 1 82 ? -6.452 6.229 -4.000 1.00 80.62 82 LEU A C 1
ATOM 608 O O . LEU A 1 82 ? -5.758 6.401 -3.005 1.00 80.62 82 LEU A O 1
ATOM 612 N N . LEU A 1 83 ? -6.201 6.834 -5.163 1.00 79.75 83 LEU A N 1
ATOM 613 C CA . LEU A 1 83 ? -5.104 7.789 -5.321 1.00 79.75 83 LEU A CA 1
ATOM 614 C C . LEU A 1 83 ? -5.329 9.041 -4.471 1.00 79.75 83 LEU A C 1
ATOM 616 O O . LEU A 1 83 ? -4.401 9.479 -3.796 1.00 79.75 83 LEU A O 1
ATOM 620 N N . ASN A 1 84 ? -6.561 9.555 -4.442 1.00 85.06 84 ASN A N 1
ATOM 621 C CA . ASN A 1 84 ? -6.927 10.680 -3.586 1.00 85.06 84 ASN A CA 1
ATOM 622 C C . ASN A 1 84 ? -6.744 10.321 -2.108 1.00 85.06 84 ASN A C 1
ATOM 624 O O . ASN A 1 84 ? -6.101 11.067 -1.386 1.00 85.06 84 ASN A O 1
ATOM 628 N N . ALA A 1 85 ? -7.193 9.137 -1.680 1.00 85.50 85 ALA A N 1
ATOM 629 C CA . ALA A 1 85 ? -7.003 8.693 -0.300 1.00 85.50 85 ALA A CA 1
ATOM 630 C C . ALA A 1 85 ? -5.516 8.606 0.097 1.00 85.50 85 ALA A C 1
ATOM 632 O O . ALA A 1 85 ? -5.142 9.022 1.191 1.00 85.50 85 ALA A O 1
ATOM 633 N N . VAL A 1 86 ? -4.644 8.107 -0.790 1.00 85.00 86 VAL A N 1
ATOM 634 C CA . VAL A 1 86 ? -3.188 8.093 -0.549 1.00 85.00 86 VAL A CA 1
ATOM 635 C C . VAL A 1 86 ? -2.632 9.515 -0.447 1.00 85.00 86 VAL A C 1
ATOM 637 O O . VAL A 1 86 ? -1.790 9.784 0.410 1.00 85.00 86 VAL A O 1
ATOM 640 N N . GLN A 1 87 ? -3.104 10.434 -1.291 1.00 85.19 87 GLN A N 1
ATOM 641 C CA . GLN A 1 87 ? -2.706 11.837 -1.237 1.00 85.19 87 GLN A CA 1
ATOM 642 C C . GLN A 1 87 ? -3.164 12.511 0.062 1.00 85.19 87 GLN A C 1
ATOM 644 O O . GLN A 1 87 ? -2.360 13.194 0.689 1.00 85.19 87 GLN A O 1
ATOM 649 N N . ASP A 1 88 ? -4.395 12.266 0.504 1.00 87.19 88 ASP A N 1
ATOM 650 C CA . ASP A 1 88 ? -4.940 12.807 1.751 1.00 87.19 88 ASP A CA 1
ATOM 651 C C . ASP A 1 88 ? -4.151 12.305 2.965 1.00 87.19 88 ASP A C 1
ATOM 653 O O . ASP A 1 88 ? -3.776 13.094 3.832 1.00 87.19 88 ASP A O 1
ATOM 657 N N . ILE A 1 89 ? -3.814 11.009 3.000 1.00 85.38 89 ILE A N 1
ATOM 658 C CA . ILE A 1 89 ? -2.950 10.429 4.040 1.00 85.38 89 ILE A CA 1
ATOM 659 C C . ILE A 1 89 ? -1.573 11.099 4.026 1.00 85.38 89 ILE A C 1
ATOM 661 O O . ILE A 1 89 ? -1.038 11.425 5.085 1.00 85.38 89 ILE A O 1
ATOM 665 N N . LYS A 1 90 ? -1.001 11.338 2.840 1.00 84.50 90 LYS A N 1
ATOM 666 C CA . LYS A 1 90 ? 0.298 12.005 2.701 1.00 84.50 90 LYS A CA 1
ATOM 667 C C . LYS A 1 90 ? 0.251 13.450 3.195 1.00 84.50 90 LYS A C 1
ATOM 669 O O . LYS A 1 90 ? 1.164 13.868 3.898 1.00 84.50 90 LYS A O 1
ATOM 674 N N . ILE A 1 91 ? -0.797 14.196 2.845 1.00 87.38 91 ILE A N 1
ATOM 675 C CA . ILE A 1 91 ? -0.999 15.573 3.311 1.00 87.38 91 ILE A CA 1
ATOM 676 C C . ILE A 1 91 ? -1.121 15.577 4.829 1.00 87.38 91 ILE A C 1
ATOM 678 O O . ILE A 1 91 ? -0.362 16.276 5.489 1.00 87.38 91 ILE A O 1
ATOM 682 N N . LYS A 1 92 ? -1.989 14.728 5.384 1.00 87.81 92 LYS A N 1
ATOM 683 C CA . LYS A 1 92 ? -2.163 14.601 6.830 1.00 87.81 92 LYS A CA 1
ATOM 684 C C . LYS A 1 92 ? -0.850 14.279 7.541 1.00 87.81 92 LYS A C 1
ATOM 686 O O . LYS A 1 92 ? -0.547 14.888 8.553 1.00 87.81 92 LYS A O 1
ATOM 691 N N . HIS A 1 93 ? -0.043 13.372 6.994 1.00 85.19 93 HIS A N 1
ATOM 692 C CA . HIS A 1 93 ? 1.259 13.045 7.571 1.00 85.19 93 HIS A CA 1
ATOM 693 C C . HIS A 1 93 ? 2.234 14.234 7.561 1.00 85.19 93 HIS A C 1
ATOM 695 O O . HIS A 1 93 ? 2.981 14.420 8.514 1.00 85.19 93 HIS A O 1
ATOM 701 N N . ILE A 1 94 ? 2.222 15.051 6.504 1.00 84.69 94 ILE A N 1
ATOM 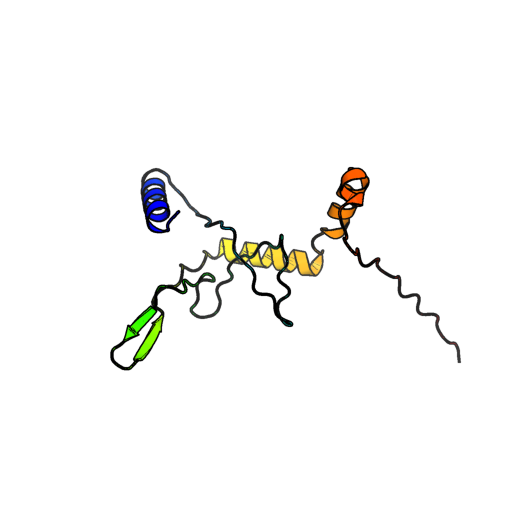702 C CA . ILE A 1 94 ? 3.066 16.252 6.412 1.00 84.69 94 ILE A CA 1
ATOM 703 C C . ILE A 1 94 ? 2.576 17.348 7.368 1.00 84.69 94 ILE A C 1
ATOM 705 O O . ILE A 1 94 ? 3.396 18.039 7.966 1.00 84.69 94 ILE A O 1
ATOM 709 N N . THR A 1 95 ? 1.259 17.525 7.493 1.00 85.81 95 THR A N 1
ATOM 710 C CA . THR A 1 95 ? 0.655 18.597 8.295 1.00 85.81 95 THR A CA 1
ATOM 711 C C . THR A 1 95 ? 0.625 18.262 9.785 1.00 85.81 95 THR A C 1
ATOM 713 O O . THR A 1 95 ? 1.036 19.084 10.598 1.00 85.81 95 THR A O 1
ATOM 716 N N . ASP A 1 96 ? 0.186 17.053 10.134 1.00 86.25 96 ASP A N 1
ATOM 717 C CA . ASP A 1 96 ? -0.116 16.642 11.510 1.00 86.25 96 ASP A CA 1
ATOM 718 C C . ASP A 1 96 ? 0.896 15.623 12.072 1.00 86.25 96 ASP A C 1
ATOM 720 O O . ASP A 1 96 ? 0.870 15.311 13.262 1.00 86.25 96 ASP A O 1
ATOM 724 N N . GLY A 1 97 ? 1.783 15.071 11.235 1.00 83.12 97 GLY A N 1
ATOM 725 C CA . GLY A 1 97 ? 2.663 13.955 11.599 1.00 83.12 97 GLY A CA 1
ATOM 726 C C . GLY A 1 97 ? 1.965 12.585 11.571 1.00 83.12 97 GLY A C 1
ATOM 727 O O . GLY A 1 97 ? 0.840 12.432 11.097 1.00 83.12 97 GLY A O 1
ATOM 728 N N . ASP A 1 98 ? 2.647 11.538 12.051 1.00 78.06 98 ASP A N 1
ATOM 729 C CA . ASP A 1 98 ? 2.106 10.165 12.156 1.00 78.06 98 ASP A CA 1
ATOM 730 C C . ASP A 1 98 ? 1.683 9.757 13.578 1.00 78.06 98 ASP A C 1
ATOM 732 O O . ASP A 1 98 ? 1.098 8.687 13.759 1.00 78.06 98 ASP A O 1
ATOM 736 N N . GLY A 1 99 ? 1.991 10.571 14.595 1.00 80.00 99 GLY A N 1
ATOM 737 C CA . GLY A 1 99 ? 1.770 10.235 16.006 1.00 80.00 99 GLY A CA 1
ATOM 738 C C . GLY A 1 99 ? 2.482 8.951 16.458 1.00 80.00 99 GLY A C 1
ATOM 739 O O . GLY A 1 99 ? 2.195 8.434 17.541 1.00 80.00 99 GLY A O 1
ATOM 740 N N . LEU A 1 100 ? 3.404 8.406 15.654 1.00 80.94 100 LEU A N 1
ATOM 741 C CA . LEU A 1 100 ? 4.019 7.102 15.890 1.00 80.94 100 LEU A CA 1
ATOM 742 C C . LEU A 1 100 ? 4.857 7.131 17.164 1.00 80.94 100 LEU A C 1
ATOM 744 O O . LEU A 1 100 ? 4.792 6.204 17.972 1.00 80.94 100 LEU A O 1
ATOM 748 N N . ALA A 1 101 ? 5.603 8.217 17.369 1.00 79.44 101 ALA A N 1
ATOM 749 C CA . ALA A 1 101 ? 6.391 8.432 18.575 1.00 79.44 101 ALA A CA 1
ATOM 750 C C . ALA A 1 101 ? 5.508 8.451 19.832 1.00 79.44 101 ALA A C 1
ATOM 752 O O . ALA A 1 101 ? 5.815 7.776 20.812 1.00 79.44 101 ALA A O 1
ATOM 753 N N . GLU A 1 102 ? 4.378 9.157 19.797 1.00 83.50 102 GLU A N 1
ATOM 754 C CA . GLU A 1 102 ? 3.444 9.249 20.924 1.00 83.50 102 GLU A CA 1
ATOM 755 C C . GLU A 1 102 ? 2.802 7.894 21.236 1.00 83.50 102 GLU A C 1
ATOM 757 O O . GLU A 1 102 ? 2.718 7.480 22.397 1.00 83.50 102 GLU A O 1
ATOM 762 N N . HIS A 1 103 ? 2.398 7.163 20.195 1.00 82.62 103 HIS A N 1
ATOM 763 C CA . HIS A 1 103 ? 1.832 5.828 20.341 1.00 82.62 103 HIS A CA 1
ATOM 764 C C . HIS A 1 103 ? 2.860 4.838 20.895 1.00 82.62 103 HIS A C 1
ATOM 766 O O . HIS A 1 103 ? 2.546 4.065 21.803 1.00 82.62 103 HIS A O 1
ATOM 772 N N . LEU A 1 104 ? 4.103 4.896 20.406 1.00 81.62 104 LEU A N 1
ATOM 773 C CA . LEU A 1 104 ? 5.217 4.109 20.930 1.00 81.62 104 LEU A CA 1
ATOM 774 C C . LEU A 1 104 ? 5.464 4.424 22.402 1.00 81.62 104 LEU A C 1
ATOM 776 O O . LEU A 1 104 ? 5.515 3.503 23.212 1.00 81.62 104 LEU A O 1
ATOM 780 N N . LEU A 1 105 ? 5.543 5.702 22.775 1.00 84.38 105 LEU A N 1
ATOM 781 C CA . LEU A 1 105 ? 5.720 6.113 24.169 1.00 84.38 105 LEU A CA 1
ATOM 782 C C . LEU A 1 105 ? 4.586 5.590 25.059 1.00 84.38 105 LEU A C 1
ATOM 784 O O . LEU A 1 105 ? 4.846 5.083 26.150 1.00 84.38 105 LEU A O 1
ATOM 788 N N . LYS A 1 106 ? 3.336 5.625 24.583 1.00 87.44 106 LYS A N 1
ATOM 789 C CA . LYS A 1 106 ? 2.179 5.076 25.306 1.00 87.44 106 LYS A CA 1
ATOM 790 C C . LYS A 1 106 ? 2.280 3.559 25.493 1.00 87.44 106 LYS A C 1
ATOM 792 O O . LYS A 1 106 ? 2.018 3.057 26.585 1.00 87.44 106 LYS A O 1
ATOM 797 N N . VAL A 1 107 ? 2.684 2.823 24.457 1.00 84.62 107 VAL A N 1
ATOM 798 C CA . VAL A 1 107 ? 2.880 1.365 24.532 1.00 84.62 107 VAL A CA 1
ATOM 799 C C . VAL A 1 107 ? 4.024 1.014 25.480 1.00 84.62 107 VAL A C 1
ATOM 801 O O . VAL A 1 107 ? 3.860 0.129 26.318 1.00 84.62 107 VAL A O 1
ATOM 804 N N . LEU A 1 108 ? 5.151 1.723 25.395 1.00 84.62 108 LEU A N 1
ATOM 805 C CA . LEU A 1 108 ? 6.313 1.507 26.258 1.00 84.62 108 LEU A CA 1
ATOM 806 C C . LEU A 1 108 ? 5.993 1.817 27.725 1.00 84.62 108 LEU A C 1
ATOM 808 O O . LEU A 1 108 ? 6.363 1.037 28.601 1.00 84.62 108 LEU A O 1
ATOM 812 N N . LYS A 1 109 ? 5.230 2.887 27.991 1.00 85.00 109 LYS A N 1
ATOM 813 C CA . LYS A 1 109 ? 4.727 3.217 29.333 1.00 85.00 109 LYS A CA 1
ATOM 814 C C . LYS A 1 109 ? 3.843 2.103 29.899 1.00 85.00 109 LYS A C 1
ATOM 816 O O . LYS A 1 109 ? 3.969 1.755 31.069 1.00 85.00 109 LYS A O 1
ATOM 821 N N . ASN A 1 110 ? 2.977 1.523 29.070 1.00 88.81 110 ASN A N 1
ATOM 822 C CA . ASN A 1 110 ? 2.043 0.480 29.496 1.00 88.81 110 ASN A CA 1
ATOM 823 C C . ASN A 1 110 ? 2.680 -0.919 29.575 1.00 88.81 110 ASN A C 1
ATOM 825 O O . ASN A 1 110 ? 2.132 -1.804 30.229 1.00 88.81 110 ASN A O 1
ATOM 829 N N . LYS A 1 111 ? 3.815 -1.152 28.903 1.00 85.38 111 LYS A N 1
ATOM 830 C CA . LYS A 1 111 ? 4.499 -2.453 28.842 1.00 85.38 111 LYS A CA 1
ATOM 831 C C . LYS A 1 111 ? 5.989 -2.312 29.187 1.00 85.38 111 LYS A C 1
ATOM 833 O O . LYS A 1 111 ? 6.842 -2.465 28.311 1.00 85.38 111 LYS A O 1
ATOM 838 N N . PRO A 1 112 ? 6.338 -2.120 30.472 1.00 79.31 112 PRO A N 1
ATOM 839 C CA . PRO A 1 112 ? 7.717 -1.847 30.891 1.00 79.31 112 PRO A CA 1
ATOM 840 C C . PRO A 1 112 ? 8.695 -2.994 30.582 1.00 79.31 112 PRO A C 1
ATOM 842 O O . PRO A 1 112 ? 9.856 -2.745 30.272 1.00 79.31 112 PRO A O 1
ATOM 845 N N . ARG A 1 113 ? 8.231 -4.254 30.572 1.00 78.25 113 ARG A N 1
ATOM 846 C CA . ARG A 1 113 ? 9.055 -5.411 30.162 1.00 78.25 113 ARG A CA 1
ATOM 847 C C . ARG A 1 113 ? 9.437 -5.384 28.676 1.00 78.25 113 ARG A C 1
ATOM 849 O O . ARG A 1 113 ? 10.490 -5.883 28.309 1.00 78.25 113 ARG A O 1
ATOM 856 N N . MET A 1 114 ? 8.599 -4.793 27.822 1.00 71.88 114 MET A N 1
ATOM 857 C CA . MET A 1 114 ? 8.871 -4.647 26.388 1.00 71.88 114 MET A CA 1
ATOM 858 C C . MET A 1 114 ? 9.922 -3.558 26.136 1.00 71.88 114 MET A C 1
ATOM 860 O O . MET A 1 114 ? 10.773 -3.713 25.264 1.00 71.88 114 MET A O 1
ATOM 864 N N . ALA A 1 115 ? 9.907 -2.495 26.946 1.00 68.69 115 ALA A N 1
ATOM 865 C CA . ALA A 1 115 ? 10.880 -1.409 26.868 1.00 68.69 115 ALA A CA 1
ATOM 866 C C . ALA A 1 115 ? 12.318 -1.863 27.173 1.00 68.69 115 ALA A C 1
ATOM 868 O O . ALA A 1 115 ? 13.251 -1.362 26.557 1.00 68.69 115 ALA A O 1
ATOM 869 N N . GLN A 1 116 ? 12.501 -2.855 28.053 1.00 67.69 116 GLN A N 1
ATOM 870 C CA . GLN A 1 116 ? 13.827 -3.386 28.406 1.00 67.69 116 GLN A CA 1
ATOM 871 C C . GLN A 1 116 ? 14.566 -4.025 27.217 1.00 67.69 116 GLN A C 1
ATOM 873 O O . GLN A 1 116 ? 15.794 -4.025 27.192 1.00 67.69 116 GLN A O 1
ATOM 878 N N . ASN A 1 117 ? 13.832 -4.510 26.209 1.00 62.59 117 ASN A N 1
ATOM 879 C CA . ASN A 1 117 ? 14.396 -5.212 25.050 1.00 62.59 117 ASN A CA 1
ATOM 880 C C . ASN A 1 117 ? 14.434 -4.362 23.768 1.00 62.59 117 ASN A C 1
ATOM 882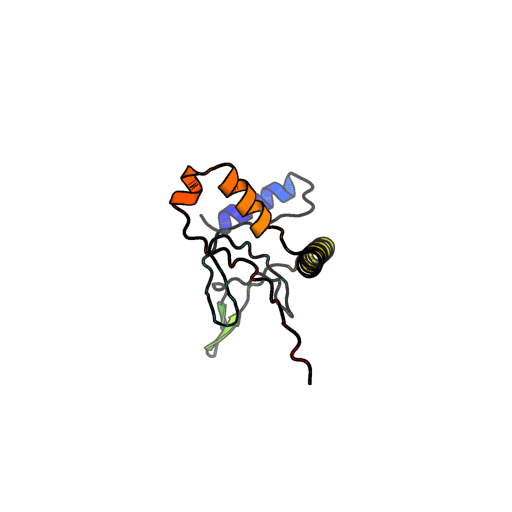 O O . ASN A 1 117 ? 14.956 -4.807 22.746 1.00 62.59 117 ASN A O 1
ATOM 886 N N . LEU A 1 118 ? 13.891 -3.143 23.794 1.00 63.16 118 LEU A N 1
ATOM 887 C CA . LEU A 1 118 ? 13.804 -2.264 22.629 1.00 63.16 118 LEU A CA 1
ATOM 888 C C . LEU A 1 118 ? 14.865 -1.161 22.708 1.00 63.16 118 LEU A C 1
ATOM 890 O O . LEU A 1 118 ? 14.726 -0.198 23.455 1.00 63.16 118 LEU A O 1
ATOM 894 N N . ARG A 1 119 ? 15.907 -1.245 21.870 1.00 56.81 119 ARG A N 1
ATOM 895 C CA . ARG A 1 119 ? 16.853 -0.137 21.625 1.00 56.81 119 ARG A CA 1
ATOM 896 C C . ARG A 1 119 ? 16.255 0.894 20.662 1.00 56.81 119 ARG A C 1
ATOM 898 O O . ARG A 1 119 ? 16.799 1.149 19.590 1.00 56.81 119 ARG A O 1
ATOM 905 N N . ILE A 1 120 ? 15.125 1.492 21.028 1.00 55.16 120 ILE A N 1
ATOM 906 C CA . ILE A 1 120 ? 14.590 2.636 20.285 1.00 55.16 120 ILE A CA 1
ATOM 907 C C . ILE A 1 120 ? 15.294 3.883 20.823 1.00 55.16 120 ILE A C 1
ATOM 909 O O . ILE A 1 120 ? 14.994 4.346 21.922 1.00 55.16 120 ILE A O 1
ATOM 913 N N . LYS A 1 121 ? 16.238 4.443 20.054 1.00 45.03 121 LYS A N 1
ATOM 914 C CA . LYS A 1 121 ? 16.650 5.840 20.245 1.00 45.03 121 LYS A CA 1
ATOM 915 C C . LYS A 1 121 ? 15.469 6.708 19.825 1.00 45.03 121 LYS A C 1
ATOM 917 O O . LYS A 1 121 ? 15.366 7.100 18.666 1.00 45.03 121 LYS A O 1
ATOM 922 N N . VAL A 1 122 ? 14.562 6.980 20.759 1.00 45.62 122 VAL A N 1
ATOM 923 C CA . VAL A 1 122 ? 13.691 8.145 20.634 1.00 45.62 122 VAL A CA 1
ATOM 924 C C . VAL A 1 122 ? 14.652 9.321 20.691 1.00 45.62 122 VAL A C 1
ATOM 926 O O . VAL A 1 122 ? 15.258 9.571 21.731 1.00 45.62 122 VAL A O 1
ATOM 929 N N . LEU A 1 123 ? 14.900 9.964 19.549 1.00 40.00 123 LEU A N 1
ATOM 930 C CA . LEU A 1 123 ? 15.548 11.266 19.542 1.00 40.00 123 LEU A CA 1
ATOM 931 C C . LEU A 1 123 ? 14.612 12.164 20.343 1.00 40.00 123 LEU A C 1
ATOM 933 O O . LEU A 1 123 ? 13.559 12.565 19.855 1.00 40.00 123 LEU A O 1
ATOM 937 N N . SER A 1 124 ? 14.944 12.370 21.616 1.00 35.84 124 SER A N 1
ATOM 938 C CA . SER A 1 124 ? 14.291 13.370 22.436 1.00 35.84 124 SER A CA 1
ATOM 939 C C . SER A 1 124 ? 14.372 14.672 21.659 1.00 35.84 124 SER A C 1
ATOM 941 O O . SER A 1 124 ? 15.462 15.074 21.251 1.00 35.84 124 SER A O 1
ATOM 943 N N . THR A 1 125 ? 13.231 15.305 21.435 1.00 35.22 125 THR A N 1
ATOM 944 C CA . THR A 1 125 ? 13.149 16.711 21.062 1.00 35.22 125 THR A CA 1
ATOM 945 C C . THR A 1 125 ? 13.963 17.511 22.071 1.00 35.22 125 THR A C 1
ATOM 947 O O . THR A 1 125 ? 13.484 17.829 23.158 1.00 35.22 125 THR A O 1
ATOM 950 N N . THR A 1 126 ? 15.221 17.792 21.741 1.00 31.91 126 THR A N 1
ATOM 951 C CA . THR A 1 126 ? 16.009 18.783 22.455 1.00 31.91 126 THR A CA 1
ATOM 952 C C . THR A 1 126 ? 15.415 20.122 22.057 1.00 31.91 126 THR A C 1
ATOM 954 O O . THR A 1 126 ? 15.576 20.578 20.926 1.00 31.91 126 THR A O 1
ATOM 957 N N . THR A 1 127 ? 14.662 20.720 22.972 1.00 35.31 127 THR A N 1
ATOM 958 C CA . THR A 1 127 ? 14.292 22.131 22.930 1.00 35.31 127 THR A CA 1
ATOM 959 C C . THR A 1 127 ? 15.548 22.951 22.655 1.00 35.31 127 THR A C 1
ATOM 961 O O . THR A 1 127 ? 16.458 23.002 23.482 1.00 35.31 127 THR A O 1
ATOM 964 N N . CYS A 1 128 ? 15.616 23.552 21.469 1.00 29.11 128 CYS A N 1
ATOM 965 C CA . CYS A 1 128 ? 16.639 24.524 21.122 1.00 29.11 128 CYS A CA 1
ATOM 966 C C . CYS A 1 128 ? 16.315 25.817 21.879 1.00 29.11 128 CYS A C 1
ATOM 968 O O . CYS A 1 128 ? 15.551 26.654 21.410 1.00 29.11 128 CYS A O 1
ATOM 970 N N . THR A 1 129 ? 16.834 25.958 23.096 1.00 38.47 129 THR A N 1
ATOM 971 C CA . THR A 1 129 ? 16.909 27.258 23.765 1.00 38.47 129 THR A CA 1
ATOM 972 C C . THR A 1 129 ? 18.033 28.051 23.114 1.00 38.47 129 THR A C 1
ATOM 974 O O . THR A 1 129 ? 19.198 27.907 23.479 1.00 38.47 129 THR A O 1
ATOM 977 N N . SER A 1 130 ? 17.690 28.880 22.131 1.00 38.81 130 SER A N 1
ATOM 978 C CA . SER A 1 130 ? 18.547 29.982 21.705 1.00 38.81 130 SER A CA 1
ATOM 979 C C . SER A 1 130 ? 18.561 31.033 22.818 1.00 38.81 130 SER A C 1
ATOM 981 O O . SER A 1 130 ? 17.555 31.707 23.045 1.00 38.81 130 SER A O 1
ATOM 983 N N . GLN A 1 131 ? 19.680 31.170 23.529 1.00 35.22 131 GLN A N 1
ATOM 984 C CA . GLN A 1 131 ? 19.946 32.377 24.312 1.00 35.22 131 GLN A CA 1
ATOM 985 C C . GLN A 1 131 ? 20.225 33.535 23.337 1.00 35.22 131 GLN A C 1
ATOM 987 O O . GLN A 1 131 ? 21.040 33.356 22.430 1.00 35.22 131 GLN A O 1
ATOM 992 N N . PRO A 1 132 ? 19.584 34.707 23.482 1.00 39.38 132 PRO A N 1
ATOM 993 C CA . PRO A 1 132 ? 19.956 35.882 22.710 1.00 39.38 132 PRO A CA 1
ATOM 994 C C . PRO A 1 132 ? 21.210 36.527 23.316 1.00 39.38 132 PRO A C 1
ATOM 996 O O . PRO A 1 132 ? 21.206 36.961 24.467 1.00 39.38 132 PRO A O 1
ATOM 999 N N . THR A 1 133 ? 22.283 36.599 22.530 1.00 43.94 133 THR A N 1
ATOM 1000 C CA . THR A 1 133 ? 23.436 37.459 22.815 1.00 43.94 133 THR A CA 1
ATOM 1001 C C . THR A 1 133 ? 23.022 38.906 22.557 1.00 43.94 133 THR A C 1
ATOM 1003 O O . THR A 1 133 ? 22.696 39.265 21.428 1.00 43.94 133 THR A O 1
ATOM 1006 N N . VAL A 1 134 ? 22.999 39.717 23.612 1.00 46.94 134 VAL A N 1
ATOM 1007 C CA . VAL A 1 134 ? 22.806 41.171 23.551 1.00 46.94 134 VAL A CA 1
ATOM 1008 C C . VAL A 1 134 ? 24.154 41.814 23.210 1.00 46.94 134 VAL A C 1
ATOM 1010 O O . VAL A 1 134 ? 25.140 41.555 23.899 1.00 46.94 134 VAL A O 1
ATOM 1013 N N . THR A 1 135 ? 24.191 42.607 22.139 1.00 51.19 135 THR A N 1
ATOM 1014 C CA . THR A 1 135 ? 25.197 43.662 21.900 1.00 51.19 135 THR A CA 1
ATOM 1015 C C . THR A 1 135 ? 24.784 44.949 22.583 1.00 51.19 135 THR A C 1
ATOM 1017 O O . THR A 1 135 ? 23.569 45.249 22.529 1.00 51.19 135 THR A O 1
#

Sequence (135 aa):
MGNNSAATVAKDMLRSFPIKIGLMVGVGGGVWSKKVDIRLGDVVVSQPEGTHGGVVQWDFGKMEKGGVFRRTGSLNKPPRPLLNAVQDIKIKHITDGDGLAEHLLKVLKNKPRMAQNLRIKVLSTTTCTSQPTVT

pLDDT: mean 71.05, std 16.14, range [29.11, 93.12]

InterPro domains:
  IPR035994 Nucleoside phosphorylase superfamily [G3DSA:3.40.50.1580] (1-133)
  IPR035994 Nucleoside phosphorylase superfamily [SSF53167] (1-92)
  IPR053137 Nucleotide-binding leucine-rich repeat (NLR)-like [PTHR46082] (1-114)

Secondary structure (DSSP, 8-state):
--HHHHHHHHHHHHHHS---------------BTTB---TTPPP----BTTB-S-B-SS-EEE-TTS-EEE--BPPPPPHHHHHHHHHHHHHHHHH---HHHHHHHHHHH-HHHHTT------------------